Protein AF-A0A950XEU8-F1 (afdb_monomer_lite)

pLDDT: mean 85.66, std 13.98, range [37.66, 98.5]

Structure (mmCIF, N/CA/C/O backbone):
data_AF-A0A950XEU8-F1
#
_entry.id   AF-A0A950XEU8-F1
#
loop_
_atom_site.group_PDB
_atom_site.id
_atom_site.type_symbol
_atom_site.label_atom_id
_atom_site.label_alt_id
_atom_site.label_comp_id
_atom_site.label_asym_id
_atom_site.label_entity_id
_atom_site.label_seq_id
_atom_site.pdbx_PDB_ins_code
_atom_site.Cartn_x
_atom_site.Cartn_y
_atom_site.Cartn_z
_atom_site.occupancy
_atom_site.B_iso_or_equiv
_atom_site.auth_seq_id
_atom_site.auth_comp_id
_atom_site.auth_asym_id
_atom_site.auth_atom_id
_atom_site.pdbx_PDB_model_num
ATOM 1 N N . ALA A 1 1 ? 11.337 -31.143 -30.211 1.00 41.91 1 ALA A N 1
ATOM 2 C CA . ALA A 1 1 ? 11.339 -29.669 -30.158 1.00 41.91 1 ALA A CA 1
ATOM 3 C C . ALA A 1 1 ? 9.962 -29.220 -29.686 1.00 41.91 1 ALA A C 1
ATOM 5 O O . ALA A 1 1 ? 8.985 -29.507 -30.364 1.00 41.91 1 ALA A O 1
ATOM 6 N N . GLY A 1 2 ? 9.860 -28.658 -28.480 1.00 49.53 2 GLY A N 1
ATOM 7 C CA . GLY A 1 2 ? 8.590 -28.154 -27.958 1.00 49.53 2 GLY A CA 1
ATOM 8 C C . GLY A 1 2 ? 8.318 -26.779 -28.551 1.00 49.53 2 GLY A C 1
ATOM 9 O O . GLY A 1 2 ? 9.034 -25.834 -28.232 1.00 49.53 2 GLY A O 1
ATOM 10 N N . ASN A 1 3 ? 7.326 -26.672 -29.431 1.00 43.34 3 ASN A N 1
ATOM 11 C CA . ASN A 1 3 ? 6.866 -25.370 -29.893 1.00 43.34 3 ASN A CA 1
ATOM 12 C C . ASN A 1 3 ? 6.176 -24.661 -28.720 1.00 43.34 3 ASN A C 1
ATOM 14 O O . ASN A 1 3 ? 5.172 -25.142 -28.189 1.00 43.34 3 ASN A O 1
ATOM 18 N N . VAL A 1 4 ? 6.741 -23.534 -28.286 1.00 54.91 4 VAL A N 1
ATOM 19 C CA . VAL A 1 4 ? 6.122 -22.659 -27.288 1.00 54.91 4 VAL A CA 1
ATOM 20 C C . VAL A 1 4 ? 4.996 -21.894 -27.982 1.00 54.91 4 VAL A C 1
ATOM 22 O O . VAL A 1 4 ? 5.185 -20.795 -28.491 1.00 54.91 4 VAL A O 1
ATOM 25 N N . ASN A 1 5 ? 3.801 -22.482 -28.003 1.00 52.84 5 ASN A N 1
ATOM 26 C CA . ASN A 1 5 ? 2.599 -21.882 -28.597 1.00 52.84 5 ASN A CA 1
ATOM 27 C C . ASN A 1 5 ? 1.869 -20.943 -27.611 1.00 52.84 5 ASN A C 1
ATOM 29 O O . ASN A 1 5 ? 0.653 -20.795 -27.669 1.00 52.84 5 ASN A O 1
ATOM 33 N N . GLY A 1 6 ? 2.597 -20.341 -26.668 1.00 54.00 6 GLY A N 1
ATOM 34 C CA . GLY A 1 6 ? 2.048 -19.564 -25.551 1.00 54.00 6 GLY A CA 1
ATOM 35 C C . GLY A 1 6 ? 1.910 -18.061 -25.804 1.00 54.00 6 GLY A C 1
ATOM 36 O O . GLY A 1 6 ? 1.749 -17.308 -24.847 1.00 54.00 6 GLY A O 1
ATOM 37 N N . TYR A 1 7 ? 2.008 -17.592 -27.051 1.00 53.22 7 TYR A N 1
ATOM 38 C CA . TYR A 1 7 ? 1.758 -16.183 -27.351 1.00 53.22 7 TYR A CA 1
ATOM 39 C C . TYR A 1 7 ? 0.254 -15.927 -27.285 1.00 53.22 7 TYR A C 1
ATOM 41 O O . TYR A 1 7 ? -0.500 -16.287 -28.189 1.00 53.22 7 TYR A O 1
ATOM 49 N N . SER A 1 8 ? -0.190 -15.285 -26.205 1.00 57.53 8 SER A N 1
ATOM 50 C CA . SER A 1 8 ? -1.474 -14.591 -26.208 1.00 57.53 8 SER A CA 1
ATOM 51 C C . SER A 1 8 ? -1.500 -13.670 -27.433 1.00 57.53 8 SER A C 1
ATOM 53 O O . SER A 1 8 ? -0.486 -13.023 -27.711 1.00 57.53 8 SER A O 1
ATOM 55 N N . SER A 1 9 ? -2.619 -13.594 -28.160 1.00 72.31 9 SER A N 1
ATOM 56 C CA . SER A 1 9 ? -2.765 -12.639 -29.267 1.00 72.31 9 SER A CA 1
ATOM 57 C C . SER A 1 9 ? -2.251 -11.247 -28.857 1.00 72.31 9 SER A C 1
ATOM 59 O O . SER A 1 9 ? -2.417 -10.846 -27.700 1.00 72.31 9 SER A O 1
ATOM 61 N N . LEU A 1 10 ? -1.629 -10.508 -29.783 1.00 65.50 10 LEU A N 1
ATOM 62 C CA . LEU A 1 10 ? -1.118 -9.150 -29.524 1.00 65.50 10 LEU A CA 1
ATOM 63 C C . LEU A 1 10 ? -2.178 -8.289 -28.813 1.00 65.50 10 LEU A C 1
ATOM 65 O O . LEU A 1 10 ? -1.880 -7.570 -27.862 1.00 65.50 10 LEU A O 1
ATOM 69 N N . LEU A 1 11 ? -3.436 -8.457 -29.233 1.00 69.94 11 LEU A N 1
ATOM 70 C CA . LEU A 1 11 ? -4.595 -7.808 -28.640 1.00 69.94 11 LEU A CA 1
ATOM 71 C C . LEU A 1 11 ? -4.763 -8.171 -27.160 1.00 69.94 11 LEU A C 1
ATOM 73 O O . LEU A 1 11 ? -4.833 -7.270 -26.337 1.00 69.94 11 LEU A O 1
ATOM 77 N N . SER A 1 12 ? -4.754 -9.460 -26.806 1.00 69.00 12 SER A N 1
ATOM 78 C CA . SER A 1 12 ? -4.889 -9.907 -25.410 1.00 69.00 12 SER A CA 1
ATOM 79 C C . SER A 1 12 ? -3.739 -9.469 -24.498 1.00 69.00 12 SER A C 1
ATOM 81 O O . SER A 1 12 ? -3.984 -9.155 -23.335 1.00 69.00 12 SER A O 1
ATOM 83 N N . ALA A 1 13 ? -2.504 -9.402 -25.006 1.00 68.88 13 ALA A N 1
ATOM 84 C CA . ALA A 1 13 ? -1.361 -8.933 -24.219 1.00 68.88 13 ALA A CA 1
ATOM 85 C C . ALA A 1 13 ? -1.479 -7.436 -23.889 1.00 68.88 13 ALA A C 1
ATOM 87 O O . ALA A 1 13 ? -1.233 -7.015 -22.760 1.00 68.88 13 ALA A O 1
ATOM 88 N N . VAL A 1 14 ? -1.895 -6.633 -24.874 1.00 74.56 14 VAL A N 1
ATOM 89 C CA . VAL A 1 14 ? -2.021 -5.175 -24.741 1.00 74.56 14 VAL A CA 1
ATOM 90 C C . VAL A 1 14 ? -3.283 -4.794 -23.960 1.00 74.56 14 VAL A C 1
ATOM 92 O O . VAL A 1 14 ? -3.250 -3.853 -23.169 1.00 74.56 14 VAL A O 1
ATOM 95 N N . SER A 1 15 ? -4.387 -5.530 -24.134 1.00 82.31 15 SER A N 1
ATOM 96 C CA . SER A 1 15 ? -5.685 -5.224 -23.521 1.00 82.31 15 SER A CA 1
ATOM 97 C C . SER A 1 15 ? -5.814 -5.684 -22.069 1.00 82.31 15 SER A C 1
ATOM 99 O O . SER A 1 15 ? -6.692 -5.186 -21.368 1.00 82.31 15 SER A O 1
ATOM 101 N N . ALA A 1 16 ? -4.965 -6.597 -21.588 1.00 83.12 16 ALA A N 1
ATOM 102 C CA . ALA A 1 16 ? -5.057 -7.127 -20.224 1.00 83.12 16 ALA A CA 1
ATOM 103 C C . ALA A 1 16 ? -5.004 -6.026 -19.145 1.00 83.12 16 ALA A C 1
ATOM 105 O O . ALA A 1 16 ? -5.779 -6.054 -18.189 1.00 83.12 16 ALA A O 1
ATOM 106 N N . MET A 1 17 ? -4.126 -5.031 -19.313 1.00 85.94 17 MET A N 1
ATOM 107 C CA . MET A 1 17 ? -3.969 -3.926 -18.358 1.00 85.94 17 MET A CA 1
ATOM 108 C C . MET A 1 17 ? -5.086 -2.874 -18.438 1.00 85.94 17 MET A C 1
ATOM 110 O O . MET A 1 17 ? -5.629 -2.519 -17.396 1.00 85.94 17 MET A O 1
ATOM 114 N N . PRO A 1 18 ? -5.513 -2.399 -19.623 1.00 88.38 18 PRO A N 1
ATOM 115 C CA . PRO A 1 18 ? -6.709 -1.569 -19.735 1.00 88.38 18 PRO A CA 1
ATOM 116 C C . PRO A 1 18 ? -7.940 -2.236 -19.121 1.00 88.38 18 PRO A C 1
ATOM 118 O O . PRO A 1 18 ? -8.666 -1.594 -18.372 1.00 88.38 18 PRO A O 1
ATOM 121 N N . VAL A 1 19 ? -8.132 -3.539 -19.358 1.00 88.81 19 VAL A N 1
ATOM 122 C CA . VAL A 1 19 ? -9.241 -4.299 -18.770 1.00 88.81 19 VAL A CA 1
ATOM 123 C C . VAL A 1 19 ? -9.150 -4.322 -17.244 1.00 88.81 19 VAL A C 1
ATOM 125 O O . VAL A 1 19 ? -10.159 -4.078 -16.586 1.00 88.81 19 VAL A O 1
ATOM 128 N N . SER A 1 20 ? -7.971 -4.551 -16.654 1.00 85.88 20 SER A N 1
ATOM 129 C CA . SER A 1 20 ? -7.821 -4.530 -15.192 1.00 85.88 20 SER A CA 1
ATOM 130 C C . SER A 1 20 ? -8.084 -3.140 -14.595 1.00 85.88 20 SER A C 1
ATOM 132 O O . SER A 1 20 ? -8.770 -3.040 -13.579 1.00 85.88 20 SER A O 1
ATOM 134 N N . ILE A 1 21 ? -7.638 -2.066 -15.259 1.00 90.81 21 ILE A N 1
ATOM 135 C CA . ILE A 1 21 ? -7.945 -0.677 -14.879 1.00 90.81 21 ILE A CA 1
ATOM 136 C C . ILE A 1 21 ? -9.452 -0.423 -14.950 1.00 90.81 21 ILE A C 1
ATOM 138 O O . ILE A 1 21 ? -10.021 0.111 -14.000 1.00 90.81 21 ILE A O 1
ATOM 142 N N . THR A 1 22 ? -10.118 -0.829 -16.035 1.00 89.19 22 THR A N 1
ATOM 143 C CA . THR A 1 22 ? -11.571 -0.684 -16.189 1.00 89.19 22 THR A CA 1
ATOM 144 C C . THR A 1 22 ? -12.324 -1.469 -15.122 1.00 89.19 22 THR A C 1
ATOM 146 O O . THR A 1 22 ? -13.263 -0.937 -14.540 1.00 89.19 22 THR A O 1
ATOM 149 N N . ILE A 1 23 ? -11.901 -2.696 -14.804 1.00 89.81 23 ILE A N 1
ATOM 150 C CA . ILE A 1 23 ? -12.492 -3.496 -13.723 1.00 89.81 23 ILE A CA 1
ATOM 151 C C . ILE A 1 23 ? -12.325 -2.779 -12.379 1.00 89.81 23 ILE A C 1
ATOM 153 O O . ILE A 1 23 ? -13.311 -2.576 -11.676 1.00 89.81 23 ILE A O 1
ATOM 157 N N . CYS A 1 24 ? -11.113 -2.340 -12.027 1.00 88.00 24 CYS A N 1
ATOM 158 C CA . CYS A 1 24 ? -10.874 -1.590 -10.791 1.00 88.00 24 CYS A CA 1
ATOM 159 C C . CYS A 1 24 ? -11.676 -0.283 -10.736 1.00 88.00 24 CYS A C 1
ATOM 161 O O . CYS A 1 24 ? -12.195 0.081 -9.681 1.00 88.00 24 CYS A O 1
ATOM 163 N N . TRP A 1 25 ? -11.827 0.407 -11.866 1.00 91.25 25 TRP A N 1
ATOM 164 C CA . TRP A 1 25 ? -12.658 1.600 -11.959 1.00 91.25 25 TRP A CA 1
ATOM 165 C C . TRP A 1 25 ? -14.137 1.261 -11.748 1.00 91.25 25 TRP A C 1
ATOM 167 O O . TRP A 1 25 ? -14.788 1.900 -10.929 1.00 91.25 25 TRP A O 1
ATOM 177 N N . LEU A 1 26 ? -14.664 0.204 -12.368 1.00 89.12 26 LEU A N 1
ATOM 178 C CA . LEU A 1 26 ? -16.039 -0.255 -12.144 1.00 89.12 26 LEU A CA 1
ATOM 179 C C . LEU A 1 26 ? -16.284 -0.643 -10.681 1.00 89.12 26 LEU A C 1
ATOM 181 O O . LEU A 1 26 ? -17.350 -0.347 -10.140 1.00 89.12 26 LEU A O 1
ATOM 185 N N . LEU A 1 27 ? -15.291 -1.226 -10.000 1.00 85.38 27 LEU A N 1
ATOM 186 C CA . LEU A 1 27 ? -15.384 -1.509 -8.566 1.00 85.38 27 LEU A CA 1
ATOM 187 C C . LEU A 1 27 ? -15.617 -0.238 -7.734 1.00 85.38 27 LEU A C 1
ATOM 189 O O . LEU A 1 27 ? -16.283 -0.325 -6.705 1.00 85.38 27 LEU A O 1
ATOM 193 N N . THR A 1 28 ? -15.171 0.946 -8.174 1.00 82.94 28 THR A N 1
ATOM 194 C CA . THR A 1 28 ? -15.517 2.202 -7.474 1.00 82.94 28 THR A CA 1
ATOM 195 C C . THR A 1 28 ? -16.995 2.529 -7.508 1.00 82.94 28 THR A C 1
ATOM 197 O O . THR A 1 28 ? -17.464 3.168 -6.578 1.00 82.94 28 THR A O 1
ATOM 200 N N . ALA A 1 29 ? -17.723 2.108 -8.542 1.00 81.44 29 ALA A N 1
ATOM 201 C CA . ALA A 1 29 ? -19.161 2.323 -8.655 1.00 81.44 29 ALA A CA 1
ATOM 202 C C . ALA A 1 29 ? -19.947 1.195 -7.970 1.00 81.44 29 ALA A C 1
ATOM 204 O O . ALA A 1 29 ? -20.946 1.439 -7.294 1.00 81.44 29 ALA A O 1
ATOM 205 N N . VAL A 1 30 ? -19.468 -0.045 -8.108 1.00 82.62 30 VAL A N 1
ATOM 206 C CA . VAL A 1 30 ? -20.151 -1.247 -7.615 1.00 82.62 30 VAL A CA 1
ATOM 207 C C . VAL A 1 30 ? -20.011 -1.418 -6.099 1.00 82.62 30 VAL A C 1
ATOM 209 O O . VAL A 1 30 ? -21.005 -1.682 -5.425 1.00 82.62 30 VAL A O 1
ATOM 212 N N . LEU A 1 31 ? -18.809 -1.249 -5.533 1.00 81.25 31 LEU A N 1
ATOM 213 C CA . LEU A 1 31 ? -18.571 -1.466 -4.098 1.00 81.25 31 LEU A CA 1
ATOM 214 C C . LEU A 1 31 ? -19.431 -0.553 -3.195 1.00 81.25 31 LEU A C 1
ATOM 216 O O . LEU A 1 31 ? -20.043 -1.075 -2.259 1.00 81.25 31 LEU A O 1
ATOM 220 N N . PRO A 1 32 ? -19.582 0.760 -3.471 1.00 75.69 32 PRO A N 1
ATOM 221 C CA . PRO A 1 32 ? -20.542 1.607 -2.759 1.00 75.69 32 PRO A CA 1
ATOM 222 C C . PRO A 1 32 ? -21.989 1.116 -2.837 1.00 75.69 32 PRO A C 1
ATOM 224 O O . PRO A 1 32 ? -22.717 1.218 -1.851 1.00 75.69 32 PRO A O 1
ATOM 227 N N . ALA A 1 33 ? -22.406 0.609 -4.001 1.00 75.12 33 ALA A N 1
ATOM 228 C CA . ALA A 1 33 ? -23.786 0.217 -4.276 1.00 75.12 33 ALA A CA 1
ATOM 229 C C . ALA A 1 33 ? -24.175 -1.107 -3.598 1.00 75.12 33 ALA A C 1
ATOM 231 O O . ALA A 1 33 ? -25.319 -1.265 -3.177 1.00 75.12 33 ALA A O 1
ATOM 232 N N . ILE A 1 34 ? -23.222 -2.037 -3.461 1.00 74.94 34 ILE A N 1
ATOM 233 C CA . ILE A 1 34 ? -23.409 -3.314 -2.751 1.00 74.94 34 ILE A CA 1
ATOM 234 C C . ILE A 1 34 ? -23.264 -3.138 -1.230 1.00 74.94 34 ILE A C 1
ATOM 236 O O . ILE A 1 34 ? -23.708 -3.999 -0.468 1.00 74.94 34 ILE A O 1
ATOM 240 N N . SER A 1 35 ? -22.673 -2.027 -0.769 1.00 67.12 35 SER A N 1
ATOM 241 C CA . SER A 1 35 ? -22.486 -1.766 0.660 1.00 67.12 35 SER A CA 1
ATOM 242 C C . SER A 1 35 ? -23.807 -1.944 1.430 1.00 67.12 35 SER A C 1
ATOM 244 O O . SER A 1 35 ? -24.806 -1.306 1.070 1.00 67.12 35 SER A O 1
ATOM 246 N N . PRO A 1 36 ? -23.849 -2.783 2.488 1.00 65.50 36 PRO A N 1
ATOM 247 C CA . PRO A 1 36 ? -25.058 -3.003 3.274 1.00 65.50 36 PRO A CA 1
ATOM 248 C C . PRO A 1 36 ? -25.655 -1.675 3.749 1.00 65.50 36 PRO A C 1
ATOM 250 O O . PRO A 1 36 ? -24.921 -0.745 4.085 1.00 65.50 36 PRO A O 1
ATOM 253 N N . ARG A 1 37 ? -26.991 -1.579 3.817 1.00 54.94 37 ARG A N 1
ATOM 254 C CA . ARG A 1 37 ? -27.726 -0.314 4.044 1.00 54.94 37 ARG A CA 1
ATOM 255 C C . ARG A 1 37 ? -27.270 0.501 5.276 1.00 54.94 37 ARG A C 1
ATOM 257 O O . ARG A 1 37 ? -27.477 1.710 5.276 1.00 54.94 37 ARG A O 1
ATOM 264 N N . GLY A 1 38 ? -26.626 -0.121 6.273 1.00 52.75 38 GLY A N 1
ATOM 265 C CA . GLY A 1 38 ? -26.052 0.527 7.468 1.00 52.75 38 GLY A CA 1
ATOM 266 C C . GLY A 1 38 ? -24.591 1.008 7.359 1.00 52.75 38 GLY A C 1
ATOM 267 O O . GLY A 1 38 ? -24.112 1.670 8.270 1.00 52.75 38 GLY A O 1
ATOM 268 N N . PHE A 1 39 ? -23.888 0.718 6.257 1.00 55.16 39 PHE A N 1
ATOM 269 C CA . PHE A 1 39 ? -22.485 1.087 5.997 1.00 55.16 39 PHE A CA 1
ATOM 270 C C . PHE A 1 39 ? -22.336 1.901 4.705 1.00 55.16 39 PHE A C 1
ATOM 272 O O . PHE A 1 39 ? -21.354 1.762 3.965 1.00 55.16 39 PHE A O 1
ATOM 279 N N . ARG A 1 40 ? -23.314 2.765 4.398 1.00 56.59 40 ARG A N 1
ATOM 280 C CA . ARG A 1 40 ? -23.137 3.796 3.363 1.00 56.59 40 ARG A CA 1
ATOM 281 C C . ARG A 1 40 ? -21.808 4.499 3.634 1.00 56.59 40 ARG A C 1
ATOM 283 O O . ARG A 1 40 ? -21.499 4.751 4.797 1.00 56.59 40 ARG A O 1
ATOM 290 N N . LEU A 1 41 ? -21.013 4.747 2.591 1.00 59.66 41 LEU A N 1
ATOM 291 C CA . LEU A 1 41 ? -19.765 5.513 2.664 1.00 59.66 41 LEU A CA 1
ATOM 292 C C . LEU A 1 41 ? -20.080 6.887 3.276 1.00 59.66 41 LEU A C 1
ATOM 294 O O . LEU A 1 41 ? -20.406 7.827 2.566 1.00 59.66 41 LEU A O 1
ATOM 298 N N . GLY A 1 42 ? -20.107 6.957 4.604 1.00 63.19 42 GLY A N 1
ATOM 299 C CA . GLY A 1 42 ? -20.380 8.163 5.365 1.00 63.19 42 GLY A CA 1
ATOM 300 C C . GLY A 1 42 ? -19.087 8.950 5.455 1.00 63.19 42 GLY A C 1
ATOM 301 O O . GLY A 1 42 ? -18.501 9.331 4.446 1.00 63.19 42 GLY A O 1
ATOM 302 N N . GLU A 1 43 ? -18.550 9.090 6.661 1.00 65.25 43 GLU A N 1
ATOM 303 C CA . GLU A 1 43 ? -17.302 9.828 6.894 1.00 65.25 43 GLU A CA 1
ATOM 304 C C . GLU A 1 43 ? -16.063 9.222 6.196 1.00 65.25 43 GLU A C 1
ATOM 306 O O . GLU A 1 43 ? -15.060 9.903 6.007 1.00 65.25 43 GLU A O 1
ATOM 311 N N . SER A 1 44 ? -16.111 7.946 5.789 1.00 70.12 44 SER A N 1
ATOM 312 C CA . SER A 1 44 ? -14.993 7.247 5.124 1.00 70.12 44 SER A CA 1
ATOM 313 C C . SER A 1 44 ? -15.037 7.288 3.589 1.00 70.12 44 SER A C 1
ATOM 315 O O . SER A 1 44 ? -14.159 6.707 2.950 1.00 70.12 44 SER A O 1
ATOM 317 N N . ALA A 1 45 ? -16.021 7.969 2.983 1.00 77.44 45 ALA A N 1
ATOM 318 C CA . ALA A 1 45 ? -16.164 8.061 1.526 1.00 77.44 45 ALA A CA 1
ATOM 319 C C . ALA A 1 45 ? -14.919 8.633 0.845 1.00 77.44 45 ALA A C 1
ATOM 321 O O . ALA A 1 45 ? -14.387 8.041 -0.092 1.00 77.44 45 ALA A O 1
ATOM 322 N N . GLY A 1 46 ? -14.426 9.763 1.360 1.00 81.81 46 GLY A N 1
ATOM 323 C CA . GLY A 1 46 ? -13.245 10.425 0.812 1.00 81.81 46 GLY A CA 1
ATOM 324 C C . GLY A 1 46 ? -12.019 9.515 0.847 1.00 81.81 46 GLY A C 1
ATOM 325 O O . GLY A 1 46 ? -11.333 9.369 -0.157 1.00 81.81 46 GLY A O 1
ATOM 326 N N . ALA A 1 47 ? -11.788 8.830 1.969 1.00 85.06 47 ALA A N 1
ATOM 327 C CA . ALA A 1 47 ? -10.673 7.898 2.102 1.00 85.06 47 ALA A CA 1
ATOM 328 C C . ALA A 1 47 ? -10.775 6.716 1.123 1.00 85.06 47 ALA A C 1
ATOM 330 O O . ALA A 1 47 ? -9.775 6.351 0.513 1.00 85.06 47 ALA A O 1
ATOM 331 N N . PHE A 1 48 ? -11.972 6.164 0.909 1.00 86.19 48 PHE A N 1
ATOM 332 C CA . PHE A 1 48 ? -12.187 5.112 -0.086 1.00 86.19 48 PHE A CA 1
ATOM 333 C C . PHE A 1 48 ? -11.854 5.579 -1.512 1.00 86.19 48 PHE A C 1
ATOM 335 O O . PHE A 1 48 ? -11.089 4.914 -2.211 1.00 86.19 48 PHE A O 1
ATOM 342 N N . TYR A 1 49 ? -12.376 6.734 -1.940 1.00 88.31 49 TYR A N 1
ATOM 343 C CA . TYR A 1 49 ? -12.119 7.244 -3.291 1.00 88.31 49 TYR A CA 1
ATOM 344 C C . TYR A 1 49 ? -10.652 7.626 -3.501 1.00 88.31 49 TYR A C 1
ATOM 346 O O . TYR A 1 49 ? -10.100 7.329 -4.557 1.00 88.31 49 TYR A O 1
ATOM 354 N N . VAL A 1 50 ? -9.992 8.212 -2.496 1.00 91.50 50 VAL A N 1
ATOM 355 C CA . VAL A 1 50 ? -8.549 8.500 -2.555 1.00 91.50 50 VAL A CA 1
ATOM 356 C C . VAL A 1 50 ? -7.742 7.205 -2.648 1.00 91.50 50 VAL A C 1
ATOM 358 O O . VAL A 1 50 ? -6.815 7.126 -3.452 1.00 91.50 50 VAL A O 1
ATOM 361 N N . ALA A 1 51 ? -8.106 6.172 -1.879 1.00 91.50 51 ALA A N 1
ATOM 362 C CA . ALA A 1 51 ? -7.450 4.872 -1.958 1.00 91.50 51 ALA A CA 1
ATOM 363 C C . ALA A 1 51 ? -7.586 4.258 -3.355 1.00 91.50 51 ALA A C 1
ATOM 365 O O . ALA A 1 51 ? -6.584 3.825 -3.925 1.00 91.50 51 ALA A O 1
ATOM 366 N N . MET A 1 52 ? -8.789 4.266 -3.944 1.00 91.31 52 MET A N 1
ATOM 367 C CA . MET A 1 52 ? -8.940 3.727 -5.293 1.00 91.31 52 MET A CA 1
ATOM 368 C C . MET A 1 52 ? -8.214 4.575 -6.333 1.00 91.31 52 MET A C 1
ATOM 370 O O . MET A 1 52 ? -7.546 4.021 -7.200 1.00 91.31 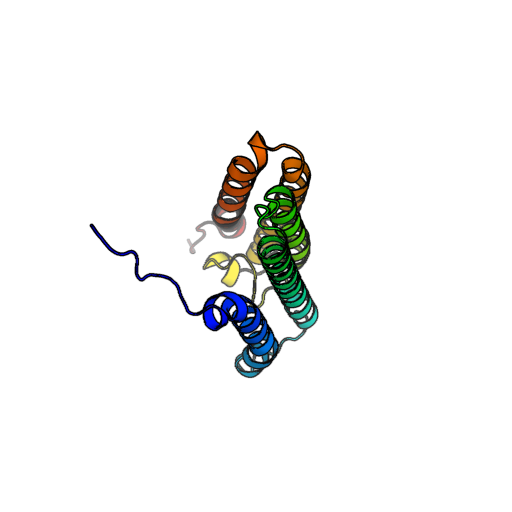52 MET A O 1
ATOM 374 N N . LEU A 1 53 ? -8.299 5.903 -6.252 1.00 93.88 53 LEU A N 1
ATOM 375 C CA . LEU A 1 53 ? -7.580 6.776 -7.174 1.00 93.88 53 LEU A CA 1
ATOM 376 C C . LEU A 1 53 ? -6.073 6.486 -7.143 1.00 93.88 53 LEU A C 1
ATOM 378 O O . LEU A 1 53 ? -5.446 6.414 -8.199 1.00 93.88 53 LEU A O 1
ATOM 382 N N . ALA A 1 54 ? -5.501 6.249 -5.960 1.00 95.25 54 ALA A N 1
ATOM 383 C CA . ALA A 1 54 ? -4.099 5.875 -5.816 1.00 95.25 54 ALA A CA 1
ATOM 384 C C . ALA A 1 54 ? -3.784 4.522 -6.484 1.00 95.25 54 ALA A C 1
ATOM 386 O O . ALA A 1 54 ? -2.787 4.409 -7.197 1.00 95.25 54 ALA A O 1
ATOM 387 N N . VAL A 1 55 ? -4.652 3.515 -6.318 1.00 94.75 55 VAL A N 1
ATOM 388 C CA . VAL A 1 55 ? -4.508 2.205 -6.981 1.00 94.75 55 VAL A CA 1
ATOM 389 C C . VAL A 1 55 ? -4.623 2.333 -8.502 1.00 94.75 55 VAL A C 1
ATOM 391 O O . VAL A 1 55 ? -3.771 1.817 -9.221 1.00 94.75 55 VAL A O 1
ATOM 394 N N . LEU A 1 56 ? -5.623 3.060 -9.005 1.00 95.00 56 LEU A N 1
ATOM 395 C CA . LEU A 1 56 ? -5.806 3.320 -10.437 1.00 95.00 56 LEU A CA 1
ATOM 396 C C . LEU A 1 56 ? -4.607 4.065 -11.031 1.00 95.00 56 LEU A C 1
ATOM 398 O O . LEU A 1 56 ? -4.164 3.732 -12.125 1.00 95.00 56 LEU A O 1
ATOM 402 N N . THR A 1 57 ? -4.046 5.023 -10.292 1.00 95.69 57 THR A N 1
ATOM 403 C CA . THR A 1 57 ? -2.834 5.747 -10.698 1.00 95.69 57 THR A CA 1
ATOM 404 C C . THR A 1 57 ? -1.638 4.802 -10.809 1.00 95.69 57 THR A C 1
ATOM 406 O O . THR A 1 57 ? -0.918 4.855 -11.802 1.00 95.69 57 THR A O 1
ATOM 409 N N . LEU A 1 58 ? -1.443 3.891 -9.847 1.00 96.50 58 LEU A N 1
ATOM 410 C CA . LEU A 1 58 ? -0.385 2.879 -9.931 1.00 96.50 58 LEU A CA 1
ATOM 411 C C . LEU A 1 58 ? -0.576 1.971 -11.153 1.00 96.50 58 LEU A C 1
ATOM 413 O O . LEU A 1 58 ? 0.373 1.755 -11.904 1.00 96.50 58 LEU A O 1
ATOM 417 N N . LEU A 1 59 ? -1.791 1.459 -11.371 1.00 94.94 59 LEU A N 1
ATOM 418 C CA . LEU A 1 59 ? -2.089 0.598 -12.520 1.00 94.94 59 LEU A CA 1
ATOM 419 C C . LEU A 1 59 ? -1.858 1.327 -13.849 1.00 94.94 59 LEU A C 1
ATOM 421 O O . LEU A 1 59 ? -1.295 0.744 -14.774 1.00 94.94 59 LEU A O 1
ATOM 425 N N . LEU A 1 60 ? -2.223 2.610 -13.928 1.00 94.69 60 LEU A N 1
ATOM 426 C CA . LEU A 1 60 ? -1.945 3.453 -15.086 1.00 94.69 60 LEU A CA 1
ATOM 427 C C . LEU A 1 60 ? -0.436 3.603 -15.321 1.00 94.69 60 LEU A C 1
ATOM 429 O O . LEU A 1 60 ? 0.016 3.411 -16.446 1.00 94.69 60 LEU A O 1
ATOM 433 N N . ILE A 1 61 ? 0.354 3.889 -14.280 1.00 95.38 61 ILE A N 1
ATOM 434 C CA . ILE A 1 61 ? 1.819 3.977 -14.391 1.00 95.38 61 ILE A CA 1
ATOM 435 C C . ILE A 1 61 ? 2.394 2.655 -14.911 1.00 95.38 61 ILE A C 1
ATOM 437 O O . ILE A 1 61 ? 3.171 2.661 -15.864 1.00 95.38 61 ILE A O 1
ATOM 441 N N . VAL A 1 62 ? 1.978 1.518 -14.345 1.00 93.75 62 VAL A N 1
ATOM 442 C CA . VAL A 1 62 ? 2.418 0.187 -14.796 1.00 93.75 62 VAL A CA 1
ATOM 443 C C . VAL A 1 62 ? 2.041 -0.051 -16.258 1.00 93.75 62 VAL A C 1
ATOM 445 O O . VAL A 1 62 ? 2.864 -0.538 -17.032 1.00 93.75 62 VAL A O 1
ATOM 448 N N . HIS A 1 63 ? 0.833 0.333 -16.672 1.00 92.12 63 HIS A N 1
ATOM 449 C CA . HIS A 1 63 ? 0.409 0.212 -18.063 1.00 92.12 63 HIS A CA 1
ATOM 450 C C . HIS A 1 63 ? 1.282 1.049 -19.009 1.00 92.12 63 HIS A C 1
ATOM 452 O O . HIS A 1 63 ? 1.754 0.534 -20.022 1.00 92.12 63 HIS A O 1
ATOM 458 N N . LEU A 1 64 ? 1.569 2.304 -18.654 1.00 92.94 64 LEU A N 1
ATOM 459 C CA . LEU A 1 64 ? 2.456 3.175 -19.430 1.00 92.94 64 LEU A CA 1
ATOM 460 C C . LEU A 1 64 ? 3.884 2.619 -19.509 1.00 92.94 64 LEU A C 1
ATOM 462 O O . LEU A 1 64 ? 4.509 2.686 -20.566 1.00 92.94 64 LEU A O 1
ATOM 466 N N . MET A 1 65 ? 4.390 2.017 -18.428 1.00 92.69 65 MET A N 1
ATOM 467 C CA . MET A 1 65 ? 5.694 1.346 -18.425 1.00 92.69 65 MET A CA 1
ATOM 468 C C . MET A 1 65 ? 5.733 0.165 -19.399 1.00 92.69 65 MET A C 1
ATOM 470 O O . MET A 1 65 ? 6.726 -0.016 -20.103 1.00 92.69 65 MET A O 1
ATOM 474 N N . LEU A 1 66 ? 4.658 -0.624 -19.463 1.00 90.38 66 LEU A N 1
ATOM 475 C CA . LEU A 1 66 ? 4.548 -1.748 -20.392 1.00 90.38 66 LEU A CA 1
ATOM 476 C C . LEU A 1 66 ? 4.451 -1.278 -21.847 1.00 90.38 66 LEU A C 1
ATOM 478 O O . LEU A 1 66 ? 5.134 -1.834 -22.702 1.00 90.38 66 LEU A O 1
ATOM 482 N N . LEU A 1 67 ? 3.675 -0.226 -22.129 1.00 90.00 67 LEU A N 1
ATOM 483 C CA . LEU A 1 67 ? 3.610 0.373 -23.468 1.00 90.00 67 LEU A CA 1
ATOM 484 C C . LEU A 1 67 ? 4.973 0.920 -23.906 1.00 90.00 67 LEU A C 1
ATOM 486 O O . LEU A 1 67 ? 5.424 0.642 -25.015 1.00 90.00 67 LEU A O 1
ATOM 490 N N . HIS A 1 68 ? 5.666 1.640 -23.021 1.00 90.25 68 HIS A N 1
ATOM 491 C CA . HIS A 1 68 ? 7.010 2.145 -23.293 1.00 90.25 68 HIS A CA 1
ATOM 492 C C . HIS A 1 68 ? 8.001 1.009 -23.584 1.00 90.25 68 HIS A C 1
ATOM 494 O O . HIS A 1 68 ? 8.783 1.093 -24.533 1.00 90.25 68 HIS A O 1
ATOM 500 N N . SER A 1 69 ? 7.941 -0.070 -22.802 1.00 89.44 69 SER A N 1
ATOM 501 C CA . SER A 1 69 ? 8.761 -1.266 -23.004 1.00 89.44 69 SER A CA 1
ATOM 502 C C . SER A 1 69 ? 8.463 -1.942 -24.345 1.00 89.44 69 SER A C 1
ATOM 504 O O . SER A 1 69 ? 9.389 -2.289 -25.071 1.00 89.44 69 SER A O 1
ATOM 506 N N . ALA A 1 70 ? 7.189 -2.037 -24.738 1.00 87.31 70 ALA A N 1
ATOM 507 C CA . ALA A 1 70 ? 6.791 -2.600 -26.027 1.00 87.31 70 ALA A CA 1
ATOM 508 C C . ALA A 1 70 ? 7.288 -1.765 -27.223 1.00 87.31 70 ALA A C 1
ATOM 510 O O . ALA A 1 70 ? 7.684 -2.326 -28.243 1.00 87.31 70 ALA A O 1
ATOM 511 N N . MET A 1 71 ? 7.299 -0.433 -27.099 1.00 88.12 71 MET A N 1
ATOM 512 C CA . MET A 1 71 ? 7.770 0.468 -28.159 1.00 88.12 71 MET A CA 1
ATOM 513 C C . MET A 1 71 ? 9.295 0.481 -28.296 1.00 88.12 71 MET A C 1
ATOM 515 O O . MET A 1 71 ? 9.814 0.529 -29.406 1.00 88.12 71 MET A O 1
ATOM 519 N N . THR A 1 72 ? 10.014 0.464 -27.175 1.00 90.88 72 THR A N 1
ATOM 520 C CA . THR A 1 72 ? 11.478 0.633 -27.152 1.00 90.88 72 THR A CA 1
ATOM 521 C C . THR A 1 72 ? 12.248 -0.681 -27.083 1.00 90.88 72 THR A C 1
ATOM 523 O O . THR A 1 72 ? 13.468 -0.668 -27.213 1.00 90.88 72 THR A O 1
ATOM 526 N N . GLN A 1 73 ? 11.561 -1.804 -26.843 1.00 86.25 73 GLN A N 1
ATOM 527 C CA . GLN A 1 73 ? 12.159 -3.105 -26.508 1.00 86.25 73 GLN A CA 1
ATOM 528 C C . GLN A 1 73 ? 13.058 -3.064 -25.255 1.00 86.25 73 GLN A C 1
ATOM 530 O O . GLN A 1 73 ? 13.775 -4.022 -24.960 1.00 86.25 73 GLN A O 1
ATOM 535 N N . ALA A 1 74 ? 13.020 -1.970 -24.487 1.00 87.88 74 ALA A N 1
ATOM 536 C CA . ALA A 1 74 ? 13.748 -1.835 -23.236 1.00 87.88 74 ALA A CA 1
ATOM 537 C C . ALA A 1 74 ? 12.975 -2.496 -22.092 1.00 87.88 74 ALA A C 1
ATOM 539 O O . ALA A 1 74 ? 11.743 -2.502 -22.068 1.00 87.88 74 ALA A O 1
ATOM 540 N N . MET A 1 75 ? 13.693 -3.027 -21.104 1.00 87.62 75 MET A N 1
ATOM 541 C CA . MET A 1 75 ? 13.063 -3.591 -19.909 1.00 87.62 75 MET A CA 1
ATOM 542 C C . MET A 1 75 ? 12.392 -2.492 -19.063 1.00 87.62 75 MET A C 1
ATOM 544 O O . MET A 1 75 ? 12.975 -1.416 -18.897 1.00 87.62 75 MET A O 1
ATOM 548 N N . PRO A 1 76 ? 11.206 -2.746 -18.475 1.00 90.19 76 PRO A N 1
ATOM 549 C CA . PRO A 1 76 ? 10.556 -1.791 -17.583 1.00 90.19 76 PRO A CA 1
ATOM 550 C C . PRO A 1 76 ? 11.448 -1.408 -16.392 1.00 90.19 76 PRO A C 1
ATOM 552 O O . PRO A 1 76 ? 12.101 -2.254 -15.778 1.00 90.19 76 PRO A O 1
ATOM 555 N N . SER A 1 77 ? 11.445 -0.124 -16.022 1.00 93.88 77 SER A N 1
ATOM 556 C CA . SER A 1 77 ? 12.256 0.375 -14.906 1.00 93.88 77 SER A CA 1
ATOM 557 C C . SER A 1 77 ? 11.762 -0.162 -13.560 1.00 93.88 77 SER A C 1
ATOM 559 O O . SER A 1 77 ? 10.778 0.322 -12.999 1.00 93.88 77 SER A O 1
ATOM 561 N N . LEU A 1 78 ? 12.493 -1.122 -12.989 1.00 94.81 78 LEU A N 1
ATOM 562 C CA . LEU A 1 78 ? 12.199 -1.655 -11.655 1.00 94.81 78 LEU A CA 1
ATOM 563 C C . LEU A 1 78 ? 12.248 -0.569 -10.566 1.00 94.81 78 LEU A C 1
ATOM 565 O O . LEU A 1 78 ? 11.478 -0.620 -9.613 1.00 94.81 78 LEU A O 1
ATOM 569 N N . GLY A 1 79 ? 13.127 0.429 -10.710 1.00 96.31 79 GLY A N 1
ATOM 570 C CA . GLY A 1 79 ? 13.190 1.561 -9.783 1.00 96.31 79 GLY A CA 1
ATOM 571 C C . GLY A 1 79 ? 11.887 2.361 -9.779 1.00 96.31 79 GLY A C 1
ATOM 572 O O . GLY A 1 79 ? 11.323 2.603 -8.716 1.00 96.31 79 GLY A O 1
ATOM 573 N N . LEU A 1 80 ? 11.351 2.683 -10.961 1.00 96.56 80 LEU A N 1
ATOM 574 C CA . LEU A 1 80 ? 10.079 3.401 -11.076 1.00 96.56 80 LEU A CA 1
ATOM 575 C C . LEU A 1 80 ? 8.911 2.595 -10.489 1.00 96.56 80 LEU A C 1
ATOM 577 O O . LEU A 1 80 ? 8.071 3.162 -9.790 1.00 96.56 80 LEU A O 1
ATOM 581 N N . LEU A 1 81 ? 8.880 1.276 -10.712 1.00 96.75 81 LEU A N 1
ATOM 582 C CA . LEU A 1 81 ? 7.860 0.397 -10.131 1.00 96.75 81 LEU A CA 1
ATOM 583 C C . LEU A 1 81 ? 7.897 0.430 -8.597 1.00 96.75 81 LEU A C 1
ATOM 585 O O . LEU A 1 81 ? 6.876 0.670 -7.956 1.00 96.75 81 LEU A O 1
ATOM 589 N N . VAL A 1 82 ? 9.079 0.231 -8.006 1.00 97.38 82 VAL A N 1
ATOM 590 C CA . VAL A 1 82 ? 9.263 0.219 -6.546 1.00 97.38 82 VAL A CA 1
ATOM 591 C C . VAL A 1 82 ? 8.936 1.583 -5.937 1.00 97.38 82 VAL A C 1
ATOM 593 O O . VAL A 1 82 ? 8.251 1.642 -4.918 1.00 97.38 82 VAL A O 1
ATOM 596 N N . ALA A 1 83 ? 9.348 2.678 -6.583 1.00 98.06 83 ALA A N 1
ATOM 597 C CA . ALA A 1 83 ? 8.990 4.030 -6.159 1.00 98.06 83 ALA A CA 1
ATOM 598 C C . ALA A 1 83 ? 7.470 4.259 -6.190 1.00 98.06 83 ALA A C 1
ATOM 600 O O . ALA A 1 83 ? 6.910 4.802 -5.239 1.00 98.06 83 ALA A O 1
ATOM 601 N N . SER A 1 84 ? 6.788 3.793 -7.241 1.00 97.88 84 SER A N 1
ATOM 602 C CA . SER A 1 84 ? 5.331 3.929 -7.382 1.00 97.88 84 SER A CA 1
ATOM 603 C C . SER A 1 84 ? 4.575 3.125 -6.318 1.00 97.88 84 SER A C 1
ATOM 605 O O . SER A 1 84 ? 3.610 3.623 -5.738 1.00 97.88 84 SER A O 1
ATOM 607 N N . ILE A 1 85 ? 5.038 1.910 -5.998 1.00 98.06 85 ILE A N 1
ATOM 608 C CA . ILE A 1 85 ? 4.479 1.100 -4.903 1.00 98.06 85 ILE A CA 1
ATOM 609 C C . ILE A 1 85 ? 4.729 1.777 -3.546 1.00 98.06 85 ILE A C 1
ATOM 611 O O . ILE A 1 85 ? 3.827 1.844 -2.713 1.00 98.06 85 ILE A O 1
ATOM 615 N N . GLY A 1 86 ? 5.925 2.330 -3.329 1.00 98.06 86 GLY A N 1
ATOM 616 C CA . GLY A 1 86 ? 6.242 3.087 -2.118 1.00 98.06 86 GLY A CA 1
ATOM 617 C C . GLY A 1 86 ? 5.331 4.303 -1.932 1.00 98.06 86 GLY A C 1
ATOM 618 O O . GLY A 1 86 ? 4.780 4.503 -0.850 1.00 98.06 86 GLY A O 1
ATOM 619 N N . ALA A 1 87 ? 5.088 5.066 -3.001 1.00 98.25 87 ALA A N 1
ATOM 620 C CA . ALA A 1 87 ? 4.144 6.182 -2.994 1.00 98.25 87 ALA A CA 1
ATOM 621 C C . ALA A 1 87 ? 2.708 5.730 -2.667 1.00 98.25 87 ALA A C 1
ATOM 623 O O . ALA A 1 87 ? 2.032 6.375 -1.862 1.00 98.25 87 ALA A O 1
ATOM 624 N N . LEU A 1 88 ? 2.262 4.592 -3.215 1.00 97.94 88 LEU A N 1
ATOM 625 C CA . LEU A 1 88 ? 0.965 4.001 -2.875 1.00 97.94 88 LEU A CA 1
ATOM 626 C C . LEU A 1 88 ? 0.872 3.680 -1.375 1.00 97.94 88 LEU A C 1
ATOM 628 O O . LEU A 1 88 ? -0.123 4.027 -0.739 1.00 97.94 88 LEU A O 1
ATOM 632 N N . PHE A 1 89 ? 1.905 3.071 -0.786 1.00 97.94 89 PHE A N 1
ATOM 633 C CA . PHE A 1 89 ? 1.940 2.786 0.653 1.00 97.94 89 PHE A CA 1
ATOM 634 C C . PHE A 1 89 ? 1.894 4.052 1.508 1.00 97.94 89 PHE A C 1
ATOM 636 O O . PHE A 1 89 ? 1.193 4.070 2.517 1.00 97.94 89 PHE A O 1
ATOM 643 N N . ILE A 1 90 ? 2.550 5.138 1.094 1.00 98.38 90 ILE A N 1
ATOM 644 C CA . ILE A 1 90 ? 2.448 6.425 1.796 1.00 98.38 90 ILE A CA 1
ATOM 645 C C . ILE A 1 90 ? 0.995 6.910 1.810 1.00 98.38 90 ILE A C 1
ATOM 647 O O . ILE A 1 90 ? 0.456 7.209 2.878 1.00 98.38 90 ILE A O 1
ATOM 651 N N . VAL A 1 91 ? 0.334 6.944 0.649 1.00 97.44 91 VAL A N 1
ATOM 652 C CA . VAL A 1 91 ? -1.058 7.409 0.545 1.00 97.44 91 VAL A CA 1
ATOM 653 C C . VAL A 1 91 ? -1.988 6.527 1.368 1.00 97.44 91 VAL A C 1
ATOM 655 O O . VAL A 1 91 ? -2.690 7.025 2.248 1.00 97.44 91 VAL A O 1
ATOM 658 N N . LEU A 1 92 ? -1.957 5.212 1.148 1.00 95.56 92 LEU A N 1
ATOM 659 C CA . LEU A 1 92 ? -2.812 4.278 1.874 1.00 95.56 92 LEU A CA 1
ATOM 660 C C . LEU A 1 92 ? -2.521 4.302 3.386 1.00 95.56 92 LEU A C 1
ATOM 662 O O . LEU A 1 92 ? -3.441 4.181 4.192 1.00 95.56 92 LEU A O 1
ATOM 666 N N . GLY A 1 93 ? -1.265 4.501 3.792 1.00 96.00 93 GLY A N 1
ATOM 667 C CA . GLY A 1 93 ? -0.853 4.504 5.194 1.00 96.00 93 GLY A CA 1
ATOM 668 C C . GLY A 1 93 ? -1.415 5.701 5.945 1.00 96.00 93 GLY A C 1
ATOM 669 O O . GLY A 1 93 ? -1.915 5.553 7.061 1.00 96.00 93 GLY A O 1
ATOM 670 N N . MET A 1 94 ? -1.430 6.873 5.304 1.00 95.25 94 MET A N 1
ATOM 671 C CA . MET A 1 94 ? -2.081 8.066 5.849 1.00 95.25 94 MET A CA 1
ATOM 672 C C . MET A 1 94 ? -3.589 7.869 6.031 1.00 95.25 94 MET A C 1
ATOM 674 O O . MET A 1 94 ? -4.147 8.325 7.031 1.00 95.25 94 MET A O 1
ATOM 678 N N . LEU A 1 95 ? -4.242 7.179 5.090 1.00 93.00 95 LEU A N 1
ATOM 679 C CA . LEU A 1 95 ? -5.672 6.879 5.166 1.00 93.00 95 LEU A CA 1
ATOM 680 C C . LEU A 1 95 ? -5.975 5.893 6.299 1.00 93.00 95 LEU A C 1
ATOM 682 O O . LEU A 1 95 ? -6.843 6.169 7.124 1.00 93.00 95 LEU A O 1
ATOM 686 N N . VAL A 1 96 ? -5.225 4.788 6.387 1.00 92.31 96 VAL A N 1
ATOM 687 C CA . VAL A 1 96 ? -5.385 3.771 7.441 1.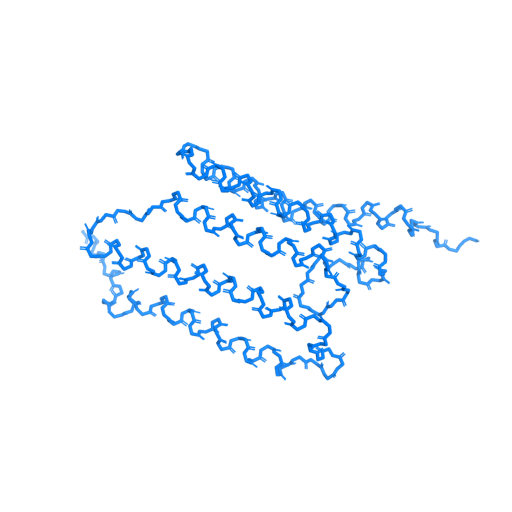00 92.31 96 VAL A CA 1
ATOM 688 C C . VAL A 1 96 ? -5.121 4.367 8.825 1.00 92.31 96 VAL A C 1
ATOM 690 O O . VAL A 1 96 ? -5.89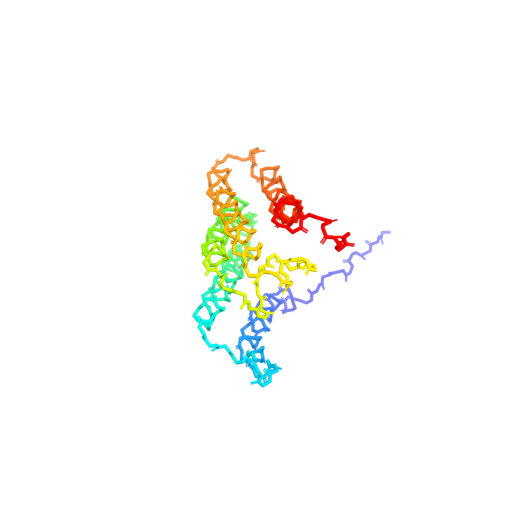6 4.120 9.744 1.00 92.31 96 VAL A O 1
ATOM 693 N N . ALA A 1 97 ? -4.099 5.215 8.981 1.00 91.94 97 ALA A N 1
ATOM 694 C CA . ALA A 1 97 ? -3.778 5.826 10.273 1.00 91.94 97 ALA A CA 1
ATOM 695 C C . ALA A 1 97 ? -4.913 6.702 10.831 1.00 91.94 97 ALA A C 1
ATOM 697 O O . ALA A 1 97 ? -5.060 6.830 12.044 1.00 91.94 97 ALA A O 1
ATOM 698 N N . ARG A 1 98 ? -5.716 7.308 9.949 1.00 87.56 98 ARG A N 1
ATOM 699 C CA . ARG A 1 98 ? -6.850 8.176 10.308 1.00 87.56 98 ARG A CA 1
ATOM 700 C C . ARG A 1 98 ? -8.199 7.462 10.209 1.00 87.56 98 ARG A C 1
ATOM 702 O O . ARG A 1 98 ? -9.238 8.090 10.408 1.00 87.56 98 ARG A O 1
ATOM 709 N N . ALA A 1 99 ? -8.201 6.169 9.891 1.00 84.06 99 ALA A N 1
ATOM 710 C CA . ALA A 1 99 ? -9.417 5.415 9.652 1.00 84.06 99 ALA A CA 1
ATOM 711 C C . ALA A 1 99 ? -10.170 5.153 10.964 1.00 84.06 99 ALA A C 1
ATOM 713 O O . ALA A 1 99 ? -9.735 4.367 11.811 1.00 84.06 99 ALA A O 1
ATOM 714 N N . LYS A 1 100 ? -11.351 5.762 11.105 1.00 82.69 100 LYS A N 1
ATOM 715 C CA . LYS A 1 100 ? -12.352 5.317 12.085 1.00 82.69 100 LYS A CA 1
ATOM 716 C C . LYS A 1 100 ? -12.821 3.895 11.745 1.00 82.69 100 LYS A C 1
ATOM 718 O O . LYS A 1 100 ? -12.611 3.434 10.619 1.00 82.69 100 LYS A O 1
ATOM 723 N N . LYS A 1 101 ? -13.442 3.197 12.704 1.00 80.56 101 LYS A N 1
ATOM 724 C CA . LYS A 1 101 ? -13.988 1.849 12.479 1.00 80.56 101 LYS A CA 1
ATOM 725 C C . LYS A 1 101 ? -14.944 1.884 11.289 1.00 80.56 101 LYS A C 1
ATOM 727 O O . LYS A 1 101 ? -15.887 2.668 11.258 1.00 80.56 101 LYS A O 1
ATOM 732 N N . ASN A 1 102 ? -14.638 1.090 10.270 1.00 78.75 102 ASN A N 1
ATOM 733 C CA . ASN A 1 102 ? -15.337 1.127 8.991 1.00 78.75 102 ASN A CA 1
ATOM 734 C C . ASN A 1 102 ? -15.417 -0.273 8.368 1.00 78.75 102 ASN A C 1
ATOM 736 O O . ASN A 1 102 ? -14.746 -1.208 8.820 1.00 78.75 102 ASN A O 1
ATOM 740 N N . PHE A 1 103 ? -16.241 -0.411 7.321 1.00 73.69 103 PHE A N 1
ATOM 741 C CA . PHE A 1 103 ? -16.454 -1.682 6.626 1.00 73.69 103 PHE A CA 1
ATOM 742 C C . PHE A 1 103 ? -15.343 -2.057 5.615 1.00 73.69 103 PHE A C 1
ATOM 744 O O . PHE A 1 103 ? -15.239 -3.216 5.220 1.00 73.69 103 PHE A O 1
ATOM 751 N N . TRP A 1 104 ? -14.490 -1.123 5.206 1.00 73.50 104 TRP A N 1
ATOM 752 C CA . TRP A 1 104 ? -13.704 -1.259 3.979 1.00 73.50 104 TRP A CA 1
ATOM 753 C C . TRP A 1 104 ? -12.215 -1.521 4.197 1.00 73.50 104 TRP A C 1
ATOM 755 O O . TRP A 1 104 ? -11.640 -2.350 3.499 1.00 73.50 104 TRP A O 1
ATOM 765 N N . PHE A 1 105 ? -11.573 -0.846 5.147 1.00 80.94 105 PHE A N 1
ATOM 766 C CA . PHE A 1 105 ? -10.120 -0.888 5.309 1.00 80.94 105 PHE A CA 1
ATOM 767 C C . PHE A 1 105 ? -9.687 -0.745 6.770 1.00 80.94 105 PHE A C 1
ATOM 769 O O . PHE A 1 105 ? -10.322 -0.051 7.567 1.00 80.94 105 PHE A O 1
ATOM 776 N N . GLY A 1 106 ? -8.573 -1.404 7.099 1.00 86.12 106 GLY A N 1
ATOM 777 C CA . GLY A 1 106 ? -7.945 -1.396 8.419 1.00 86.12 106 GLY A CA 1
ATOM 778 C C . GLY A 1 106 ? -7.616 -2.794 8.953 1.00 86.12 106 GLY A C 1
ATOM 779 O O . GLY A 1 106 ? -7.958 -3.807 8.343 1.00 86.12 106 GLY A O 1
ATOM 780 N N . VAL A 1 107 ? -6.956 -2.848 10.111 1.00 89.12 107 VAL A N 1
ATOM 781 C CA . VAL A 1 107 ? -6.618 -4.087 10.831 1.00 89.12 107 VAL A CA 1
ATOM 782 C C . VAL A 1 107 ? -7.879 -4.655 11.483 1.00 89.12 107 VAL A C 1
ATOM 784 O O . VAL A 1 107 ? -8.441 -4.042 12.392 1.00 89.12 107 VAL A O 1
ATOM 787 N N . ARG A 1 108 ? -8.331 -5.820 11.011 1.00 87.62 108 ARG A N 1
ATOM 788 C CA . ARG A 1 108 ? -9.642 -6.417 11.323 1.00 87.62 108 ARG A CA 1
ATOM 789 C C . ARG A 1 108 ? -9.504 -7.774 11.988 1.00 87.62 108 ARG A C 1
ATOM 791 O O . ARG A 1 108 ? -9.696 -8.816 11.373 1.00 87.62 108 ARG A O 1
ATOM 798 N N . THR A 1 109 ? -9.151 -7.739 13.255 1.00 89.56 109 THR A N 1
ATOM 799 C CA . THR A 1 109 ? -9.118 -8.905 14.128 1.00 89.56 109 THR A CA 1
ATOM 800 C C . THR A 1 109 ? -10.360 -8.896 15.024 1.00 89.56 109 THR A C 1
ATOM 802 O O . THR A 1 109 ? -10.988 -7.842 15.179 1.00 89.56 109 THR A O 1
ATOM 805 N N . PRO A 1 110 ? -10.739 -10.030 15.642 1.00 87.75 110 PRO A N 1
ATOM 806 C CA . PRO A 1 110 ? -11.911 -10.084 16.521 1.00 87.75 110 PRO A CA 1
ATOM 807 C C . PRO A 1 110 ? -11.916 -8.977 17.588 1.00 87.75 110 PRO A C 1
ATOM 809 O O . PRO A 1 110 ? -12.930 -8.318 17.800 1.00 87.75 110 PRO A O 1
ATOM 812 N N . TRP A 1 111 ? -10.752 -8.682 18.171 1.00 88.00 111 TRP A N 1
ATOM 813 C CA . TRP A 1 111 ? -10.589 -7.635 19.179 1.00 88.00 111 TRP A CA 1
ATOM 814 C C . TRP A 1 111 ? -10.608 -6.199 18.628 1.00 88.00 111 TRP A C 1
ATOM 816 O O . TRP A 1 111 ? -11.129 -5.306 19.294 1.00 88.00 111 TRP A O 1
ATOM 826 N N . THR A 1 112 ? -10.097 -5.927 17.416 1.00 88.75 112 THR A N 1
ATOM 827 C CA . THR A 1 112 ? -10.241 -4.573 16.835 1.00 88.75 112 THR A CA 1
ATOM 828 C C . THR A 1 112 ? -11.686 -4.292 16.434 1.00 88.75 112 THR A C 1
ATOM 830 O O . THR A 1 112 ? -12.121 -3.144 16.442 1.00 88.75 112 THR A O 1
ATOM 833 N N . LEU A 1 113 ? -12.459 -5.327 16.104 1.00 86.75 113 LEU A N 1
ATOM 834 C CA . LEU A 1 113 ? -13.888 -5.193 15.835 1.00 86.75 113 LEU A CA 1
ATOM 835 C C . LEU A 1 113 ? -14.706 -5.015 17.120 1.00 86.75 113 LEU A C 1
ATOM 837 O O . LEU A 1 113 ? -15.657 -4.234 17.105 1.00 86.75 113 LEU A O 1
ATOM 841 N N . ALA A 1 114 ? -14.302 -5.648 18.224 1.00 87.19 114 ALA A N 1
ATOM 842 C CA . ALA A 1 114 ? -14.954 -5.501 19.526 1.00 87.19 114 ALA A CA 1
ATOM 843 C C . ALA A 1 114 ? -14.752 -4.107 20.150 1.00 87.19 114 ALA A C 1
ATOM 845 O O . ALA A 1 114 ? -15.671 -3.572 20.757 1.00 87.19 114 ALA A O 1
ATOM 846 N N . SER A 1 115 ? -13.590 -3.478 19.937 1.00 87.69 115 SER A N 1
ATOM 847 C CA . SER A 1 115 ? -13.185 -2.293 20.705 1.00 87.69 115 SER A CA 1
ATOM 848 C C . SER A 1 115 ? -12.672 -1.152 19.834 1.00 87.69 115 SER A C 1
ATOM 850 O O . SER A 1 115 ? -11.734 -1.309 19.049 1.00 87.69 115 SER A O 1
ATOM 852 N N . ASP A 1 116 ? -13.296 0.022 19.953 1.00 89.25 116 ASP A N 1
ATOM 853 C CA . ASP A 1 116 ? -12.938 1.207 19.161 1.00 89.25 116 ASP A CA 1
ATOM 854 C C . ASP A 1 116 ? -11.552 1.755 19.517 1.00 89.25 116 ASP A C 1
ATOM 856 O O . ASP A 1 116 ? -10.824 2.234 18.642 1.00 89.25 116 ASP A O 1
ATOM 860 N N . GLU A 1 117 ? -11.136 1.635 20.778 1.00 89.81 117 GLU A N 1
ATOM 861 C CA . GLU A 1 117 ? -9.804 2.073 21.195 1.00 89.81 117 GLU A CA 1
ATOM 862 C C . GLU A 1 117 ? -8.716 1.131 20.660 1.00 89.81 117 GLU A C 1
ATOM 864 O O . GLU A 1 117 ? -7.690 1.593 20.143 1.00 89.81 117 GLU A O 1
ATOM 869 N N . VAL A 1 118 ? -8.955 -0.187 20.694 1.00 90.75 118 VAL A N 1
ATOM 870 C CA . VAL A 1 118 ? -8.051 -1.186 20.101 1.00 90.75 118 VAL A CA 1
ATOM 871 C C . VAL A 1 118 ? -7.970 -0.997 18.585 1.00 90.75 118 VAL A C 1
ATOM 873 O O . VAL A 1 118 ? -6.870 -1.026 18.022 1.00 90.75 118 VAL A O 1
ATOM 876 N N . TRP A 1 119 ? -9.101 -0.723 17.921 1.00 92.56 119 TRP A N 1
ATOM 877 C CA . TRP A 1 119 ? -9.140 -0.353 16.505 1.00 92.56 119 TRP A CA 1
ATOM 878 C C . TRP A 1 119 ? -8.256 0.859 16.216 1.00 92.56 119 TRP A C 1
ATOM 880 O O . TRP A 1 119 ? -7.380 0.792 15.348 1.00 92.56 119 TRP A O 1
ATOM 890 N N . ARG A 1 120 ? -8.470 1.964 16.941 1.00 92.81 120 ARG A N 1
ATOM 891 C CA . ARG A 1 120 ? -7.786 3.240 16.709 1.00 92.81 120 ARG A CA 1
ATOM 892 C C . ARG A 1 120 ? -6.278 3.098 16.876 1.00 92.81 120 ARG A C 1
ATOM 894 O O . ARG A 1 120 ? -5.532 3.507 15.990 1.00 92.81 120 ARG A O 1
ATOM 901 N N . ARG A 1 121 ? -5.813 2.480 17.967 1.00 92.31 121 ARG A N 1
ATOM 902 C CA . ARG A 1 121 ? -4.373 2.287 18.213 1.00 92.31 121 ARG A CA 1
ATOM 903 C C . ARG A 1 121 ? -3.725 1.391 17.163 1.00 92.31 121 ARG A C 1
ATOM 905 O O . ARG A 1 121 ? -2.657 1.731 16.657 1.00 92.31 121 ARG A O 1
ATOM 912 N N . SER A 1 122 ? -4.377 0.284 16.807 1.00 93.62 122 SER A N 1
ATOM 913 C CA . SER A 1 122 ? -3.830 -0.688 15.852 1.00 93.62 122 SER A CA 1
ATOM 914 C C . SER A 1 122 ? -3.719 -0.114 14.443 1.00 93.62 122 SER A C 1
ATOM 916 O O . SER A 1 122 ? -2.689 -0.272 13.791 1.00 93.62 122 SER A O 1
ATOM 918 N N . ASN A 1 123 ? -4.747 0.605 13.989 1.00 94.00 123 ASN A N 1
ATOM 919 C CA . ASN A 1 123 ? -4.746 1.244 12.675 1.00 94.00 123 ASN A CA 1
ATOM 920 C C . ASN 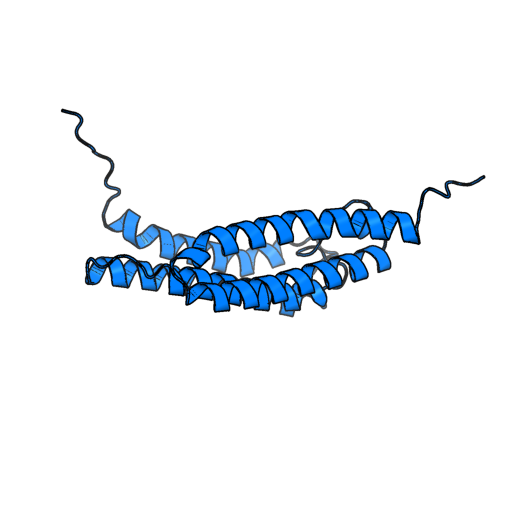A 1 123 ? -3.810 2.453 12.616 1.00 94.00 123 ASN A C 1
ATOM 922 O O . ASN A 1 123 ? -3.116 2.630 11.619 1.00 94.00 123 ASN A O 1
ATOM 926 N N . HIS A 1 124 ? -3.702 3.238 13.692 1.00 94.56 124 HIS A N 1
ATOM 927 C CA . HIS A 1 124 ? -2.727 4.329 13.770 1.00 94.56 124 HIS A CA 1
ATOM 928 C C . HIS A 1 124 ? -1.286 3.820 13.683 1.00 94.56 124 HIS A C 1
ATOM 930 O O . HIS A 1 124 ? -0.469 4.376 12.949 1.00 94.56 124 HIS A O 1
ATOM 936 N N . PHE A 1 125 ? -0.980 2.727 14.389 1.00 95.62 125 PHE A N 1
ATOM 937 C CA . PHE A 1 125 ? 0.313 2.054 14.298 1.00 95.62 125 PHE A CA 1
ATOM 938 C C . PHE A 1 125 ? 0.559 1.481 12.895 1.00 95.62 125 PHE A C 1
ATOM 940 O O . PHE A 1 125 ? 1.569 1.808 12.273 1.00 95.62 125 PHE A O 1
ATOM 947 N N . GLY A 1 126 ? -0.377 0.686 12.364 1.00 95.00 126 GLY A N 1
ATOM 948 C CA . GLY A 1 126 ? -0.242 0.060 11.047 1.00 95.00 126 GLY A CA 1
ATOM 949 C C . GLY A 1 126 ? -0.138 1.072 9.904 1.00 95.00 126 GLY A C 1
ATOM 950 O O . GLY A 1 126 ? 0.698 0.922 9.018 1.00 95.00 126 GLY A O 1
ATOM 951 N N . GLY A 1 127 ? -0.914 2.155 9.958 1.00 95.88 127 GLY A N 1
ATOM 952 C CA . GLY A 1 127 ? -0.842 3.237 8.982 1.00 95.88 127 GLY A CA 1
ATOM 953 C C . GLY A 1 127 ? 0.499 3.974 9.019 1.00 95.88 127 GLY A C 1
ATOM 954 O O . GLY A 1 127 ? 1.104 4.186 7.970 1.00 95.88 127 GLY A O 1
ATOM 955 N N . ARG A 1 128 ? 1.030 4.294 10.210 1.00 96.81 128 ARG A N 1
ATOM 956 C CA . ARG A 1 128 ? 2.376 4.888 10.355 1.00 96.81 128 ARG A CA 1
ATOM 957 C C . ARG A 1 128 ? 3.477 3.970 9.840 1.00 96.81 128 ARG A C 1
ATOM 959 O O . ARG A 1 128 ? 4.393 4.443 9.173 1.00 96.81 128 ARG A O 1
ATOM 966 N N . LEU A 1 129 ? 3.375 2.675 10.130 1.00 96.88 129 LEU A N 1
ATOM 967 C CA . LEU A 1 129 ? 4.311 1.669 9.642 1.00 96.88 129 LEU A CA 1
ATOM 968 C C . LEU A 1 129 ? 4.297 1.600 8.112 1.00 96.88 129 LEU A C 1
ATOM 970 O O . LEU A 1 129 ? 5.353 1.550 7.490 1.00 96.88 129 LEU A O 1
ATOM 974 N N . MET A 1 130 ? 3.110 1.673 7.508 1.00 97.56 130 MET A N 1
ATOM 975 C CA . MET A 1 130 ? 2.961 1.678 6.058 1.00 97.56 130 MET A CA 1
ATOM 976 C C . MET A 1 130 ? 3.504 2.961 5.414 1.00 97.56 130 MET A C 1
ATOM 978 O O . MET A 1 130 ? 4.180 2.875 4.393 1.00 97.56 130 MET A O 1
ATOM 982 N N . VAL A 1 131 ? 3.311 4.132 6.035 1.00 98.31 131 VAL A N 1
ATOM 983 C CA . VAL A 1 131 ? 3.945 5.387 5.584 1.00 98.31 131 VAL A CA 1
ATOM 984 C C . VAL A 1 131 ? 5.468 5.292 5.657 1.00 98.31 131 VAL A C 1
ATOM 986 O O . VAL A 1 131 ? 6.145 5.592 4.675 1.00 98.31 131 VAL A O 1
ATOM 989 N N . ALA A 1 132 ? 6.014 4.850 6.792 1.00 98.19 132 ALA A N 1
ATOM 990 C CA . ALA A 1 132 ? 7.456 4.699 6.969 1.00 98.19 132 ALA A CA 1
ATOM 991 C C . ALA A 1 132 ? 8.041 3.700 5.957 1.00 98.19 132 ALA A C 1
ATOM 993 O O . ALA A 1 132 ? 9.024 4.007 5.288 1.00 98.19 132 ALA A O 1
ATOM 994 N N . GLY A 1 133 ? 7.391 2.546 5.782 1.00 97.94 133 GLY A N 1
ATOM 995 C CA . GLY A 1 133 ? 7.754 1.558 4.771 1.00 97.94 133 GLY A CA 1
ATOM 996 C C . GLY A 1 133 ? 7.705 2.135 3.357 1.00 97.94 133 GLY A C 1
ATOM 997 O O . GLY A 1 133 ? 8.648 1.964 2.596 1.00 97.94 133 GLY A O 1
ATOM 998 N N . GLY A 1 134 ? 6.663 2.890 3.012 1.00 98.12 134 GLY A N 1
ATOM 999 C CA . GLY A 1 134 ? 6.556 3.545 1.711 1.00 98.12 134 GLY A CA 1
ATOM 1000 C C . GLY A 1 134 ? 7.689 4.540 1.437 1.00 98.12 134 GLY A C 1
ATOM 1001 O O . GLY A 1 134 ? 8.278 4.506 0.358 1.00 98.12 134 GLY A O 1
ATOM 1002 N N . ILE A 1 135 ? 8.069 5.359 2.425 1.00 98.50 135 ILE A N 1
ATOM 1003 C CA . ILE A 1 135 ? 9.226 6.269 2.321 1.00 98.50 135 ILE A CA 1
ATOM 1004 C C . ILE A 1 135 ? 10.517 5.471 2.101 1.00 98.50 135 ILE A C 1
ATOM 1006 O O . ILE A 1 135 ? 11.292 5.790 1.200 1.00 98.50 135 ILE A O 1
ATOM 1010 N N . ILE A 1 136 ? 10.731 4.402 2.875 1.00 98.19 136 ILE A N 1
ATOM 1011 C CA . ILE A 1 136 ? 11.907 3.534 2.731 1.00 98.19 136 ILE A CA 1
ATOM 1012 C C . ILE A 1 136 ? 11.932 2.877 1.343 1.00 98.19 136 ILE A C 1
ATOM 1014 O O . ILE A 1 136 ? 12.991 2.828 0.726 1.00 98.19 136 ILE A O 1
ATOM 1018 N N . ALA A 1 137 ? 10.792 2.425 0.812 1.00 97.94 137 ALA A N 1
ATOM 1019 C CA . ALA A 1 137 ? 10.701 1.854 -0.533 1.00 97.94 137 ALA A CA 1
ATOM 1020 C C . ALA A 1 137 ? 11.046 2.883 -1.623 1.00 97.94 137 ALA A C 1
ATOM 1022 O O . ALA A 1 137 ? 11.791 2.565 -2.551 1.00 97.94 137 ALA A O 1
ATOM 1023 N N . VAL A 1 138 ? 10.570 4.128 -1.495 1.00 98.19 138 VAL A N 1
ATOM 1024 C CA . VAL A 1 138 ? 10.934 5.218 -2.417 1.00 98.19 138 VAL A CA 1
ATOM 1025 C C . VAL A 1 138 ? 12.438 5.479 -2.373 1.00 98.19 138 VAL A C 1
ATOM 1027 O O . VAL A 1 138 ? 13.069 5.552 -3.423 1.00 98.19 138 VAL A O 1
ATOM 1030 N N . LEU A 1 139 ? 13.045 5.545 -1.188 1.00 97.75 139 LEU A N 1
ATOM 1031 C CA . LEU A 1 139 ? 14.493 5.727 -1.060 1.00 97.75 139 LEU A CA 1
ATOM 1032 C C . LEU A 1 139 ? 15.271 4.526 -1.619 1.00 97.75 139 LEU A C 1
ATOM 1034 O O . LEU A 1 139 ? 16.235 4.702 -2.359 1.00 97.75 139 LEU A O 1
ATOM 1038 N N . ALA A 1 140 ? 14.820 3.302 -1.344 1.00 96.50 140 ALA A N 1
ATOM 1039 C CA . ALA A 1 140 ? 15.429 2.077 -1.858 1.00 96.50 140 ALA A CA 1
ATOM 1040 C C . ALA A 1 140 ? 15.331 1.955 -3.386 1.00 96.50 140 ALA A C 1
ATOM 1042 O O . ALA A 1 140 ? 16.152 1.273 -3.99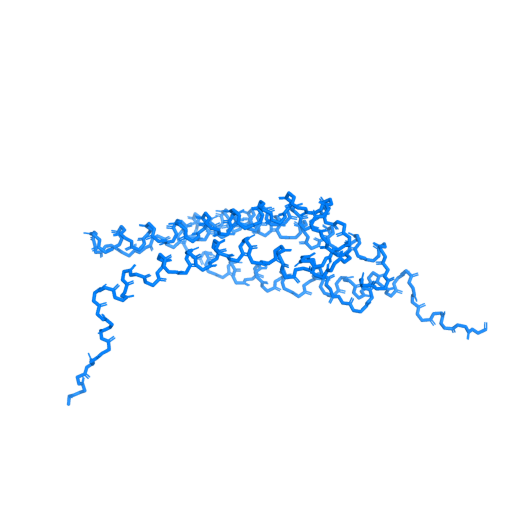8 1.00 96.50 140 ALA A O 1
ATOM 1043 N N . SER A 1 141 ? 14.376 2.639 -4.027 1.00 96.69 141 SER A N 1
ATOM 1044 C CA . SER A 1 141 ? 14.223 2.631 -5.486 1.00 96.69 141 SER A CA 1
ATOM 1045 C C . SER A 1 141 ? 15.475 3.128 -6.230 1.00 96.69 141 SER A C 1
ATOM 1047 O O . SER A 1 141 ? 15.794 2.625 -7.316 1.00 96.69 141 SER A O 1
ATOM 1049 N N . PHE A 1 142 ? 16.240 4.031 -5.609 1.00 96.44 142 PHE A N 1
ATOM 1050 C CA . PHE A 1 142 ? 17.487 4.575 -6.149 1.00 96.44 142 PHE A CA 1
ATOM 1051 C C . PHE A 1 142 ? 18.661 3.584 -6.067 1.00 96.44 142 PHE A C 1
ATOM 1053 O O . PHE A 1 142 ? 19.608 3.696 -6.841 1.00 96.44 142 PHE A O 1
ATOM 1060 N N . PHE A 1 143 ? 18.580 2.564 -5.207 1.00 95.38 143 PHE A N 1
ATOM 1061 C CA . PHE A 1 143 ? 19.655 1.597 -4.966 1.00 95.38 143 PHE A CA 1
ATOM 1062 C C . PHE A 1 143 ? 19.312 0.235 -5.577 1.00 95.38 143 PHE A C 1
ATOM 1064 O O . PHE A 1 143 ? 18.562 -0.544 -4.991 1.00 95.38 143 PHE A O 1
ATOM 1071 N N . SER A 1 144 ? 19.883 -0.085 -6.745 1.00 90.69 144 SER A N 1
ATOM 1072 C CA . SER A 1 144 ? 19.557 -1.288 -7.538 1.00 90.69 144 SER A CA 1
ATOM 1073 C C . SER A 1 144 ? 19.502 -2.588 -6.729 1.00 90.69 144 SER A C 1
ATOM 1075 O O . SER A 1 144 ? 18.526 -3.327 -6.847 1.00 90.69 144 SER A O 1
ATOM 1077 N N . ASN A 1 145 ? 20.498 -2.828 -5.873 1.00 93.50 145 ASN A N 1
ATOM 1078 C CA . ASN A 1 145 ? 20.619 -4.057 -5.082 1.00 93.50 145 ASN A CA 1
ATOM 1079 C C . ASN A 1 145 ? 19.615 -4.133 -3.918 1.00 93.50 145 ASN A C 1
ATOM 1081 O O . ASN A 1 145 ? 19.322 -5.221 -3.431 1.00 93.50 145 ASN A O 1
ATOM 1085 N N . ALA A 1 146 ? 19.079 -2.995 -3.468 1.00 93.00 146 ALA A N 1
ATOM 1086 C CA . ALA A 1 146 ? 18.182 -2.928 -2.317 1.00 93.00 146 ALA A CA 1
ATOM 1087 C C . ALA A 1 146 ? 16.694 -2.994 -2.705 1.00 93.00 146 ALA A C 1
ATOM 1089 O O . ALA A 1 146 ? 15.876 -3.385 -1.878 1.00 93.00 146 ALA A O 1
ATOM 1090 N N . ARG A 1 147 ? 16.336 -2.664 -3.956 1.00 93.56 147 ARG A N 1
ATOM 1091 C CA . ARG A 1 147 ? 14.948 -2.534 -4.451 1.00 93.56 147 ARG A CA 1
ATOM 1092 C C . ARG A 1 147 ? 14.006 -3.657 -4.001 1.00 93.56 147 ARG A C 1
ATOM 1094 O O . ARG A 1 147 ? 13.052 -3.410 -3.268 1.00 93.56 147 ARG A O 1
ATOM 1101 N N . MET A 1 148 ? 14.274 -4.884 -4.446 1.00 95.12 148 MET A N 1
ATOM 1102 C CA . MET A 1 148 ? 13.434 -6.053 -4.163 1.00 95.12 148 MET A CA 1
ATOM 1103 C C . MET A 1 148 ? 13.500 -6.533 -2.709 1.00 95.12 148 MET A C 1
ATOM 1105 O O . MET A 1 148 ? 12.432 -6.702 -2.122 1.00 95.12 148 MET A O 1
ATOM 1109 N N . PRO A 1 149 ? 14.683 -6.745 -2.094 1.00 96.56 149 PRO A N 1
ATOM 1110 C CA . PRO A 1 149 ? 14.730 -7.248 -0.722 1.00 96.56 149 PRO A CA 1
ATOM 1111 C C . PRO A 1 149 ? 14.074 -6.278 0.265 1.00 96.56 149 PRO A C 1
ATOM 1113 O O . PRO A 1 149 ? 13.332 -6.717 1.142 1.00 96.56 149 PRO A O 1
ATOM 1116 N N . VAL A 1 150 ? 14.266 -4.965 0.087 1.00 96.50 150 VAL A N 1
ATOM 1117 C CA . VAL A 1 150 ? 13.620 -3.950 0.928 1.00 96.50 150 VAL A CA 1
ATOM 1118 C C . VAL A 1 150 ? 12.107 -3.956 0.728 1.00 96.50 150 VAL A C 1
ATOM 1120 O O . VAL A 1 150 ? 11.373 -3.973 1.715 1.00 96.50 150 VAL A O 1
ATOM 1123 N N . LEU A 1 151 ? 11.622 -4.006 -0.518 1.00 96.25 151 LEU A N 1
ATOM 1124 C CA . LEU A 1 151 ? 10.183 -4.048 -0.790 1.00 96.25 151 LEU A CA 1
ATOM 1125 C C . LEU A 1 151 ? 9.517 -5.279 -0.155 1.00 96.25 151 LEU A C 1
ATOM 1127 O O . LEU A 1 151 ? 8.489 -5.148 0.507 1.00 96.25 151 LEU A O 1
ATOM 1131 N N . VAL A 1 152 ? 10.116 -6.462 -0.314 1.00 97.06 152 VAL A N 1
ATOM 1132 C CA . VAL A 1 152 ? 9.604 -7.713 0.267 1.00 97.06 152 VAL A CA 1
ATOM 1133 C C . VAL A 1 152 ? 9.591 -7.644 1.795 1.00 97.06 152 VAL A C 1
ATOM 1135 O O . VAL A 1 152 ? 8.586 -7.996 2.413 1.00 97.06 152 VAL A O 1
ATOM 1138 N N . ALA A 1 153 ? 10.665 -7.139 2.409 1.00 97.19 153 ALA A N 1
ATOM 1139 C CA . ALA A 1 153 ? 10.737 -6.966 3.857 1.00 97.19 153 ALA A CA 1
ATOM 1140 C C . ALA A 1 153 ? 9.649 -6.012 4.376 1.00 97.19 153 ALA A C 1
ATOM 1142 O O . ALA A 1 153 ? 8.973 -6.322 5.356 1.00 97.19 153 ALA A O 1
ATOM 1143 N N . ILE A 1 154 ? 9.427 -4.884 3.693 1.00 97.00 154 ILE A N 1
ATOM 1144 C CA . ILE A 1 154 ? 8.379 -3.917 4.041 1.00 97.00 154 ILE A CA 1
ATOM 1145 C C . ILE A 1 154 ? 6.991 -4.555 3.954 1.00 97.00 154 ILE A C 1
ATOM 1147 O O . ILE A 1 154 ? 6.198 -4.399 4.881 1.00 97.00 154 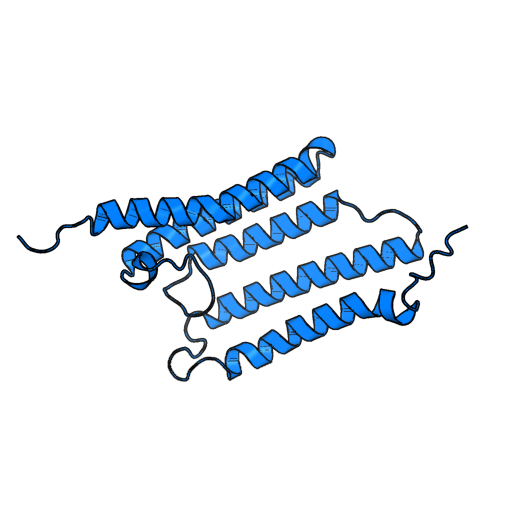ILE A O 1
ATOM 1151 N N . ILE A 1 155 ? 6.698 -5.296 2.879 1.00 96.12 155 ILE A N 1
ATOM 1152 C CA . ILE A 1 155 ? 5.409 -5.981 2.707 1.00 96.12 155 ILE A CA 1
ATOM 1153 C C . ILE A 1 155 ? 5.176 -6.976 3.846 1.00 96.12 155 ILE A C 1
ATOM 1155 O O . ILE A 1 155 ? 4.101 -6.971 4.443 1.00 96.12 155 ILE A O 1
ATOM 1159 N N . ALA A 1 156 ? 6.181 -7.784 4.192 1.00 96.50 156 ALA A N 1
ATOM 1160 C CA . ALA A 1 156 ? 6.083 -8.723 5.304 1.00 96.50 156 ALA A CA 1
ATOM 1161 C C . ALA A 1 156 ? 5.813 -7.993 6.632 1.00 96.50 156 ALA A C 1
ATOM 1163 O O . ALA A 1 156 ? 4.888 -8.338 7.366 1.00 96.50 156 ALA A O 1
ATOM 1164 N N . VAL A 1 157 ? 6.567 -6.931 6.921 1.00 96.31 157 VAL A N 1
ATOM 1165 C CA . VAL A 1 157 ? 6.401 -6.140 8.147 1.00 96.31 157 VAL A CA 1
ATOM 1166 C C . VAL A 1 157 ? 5.007 -5.507 8.224 1.00 96.31 157 VAL A C 1
ATOM 1168 O O . VAL A 1 157 ? 4.356 -5.612 9.262 1.00 96.31 157 VAL A O 1
ATOM 1171 N N . ILE A 1 158 ? 4.508 -4.910 7.139 1.00 94.69 158 ILE A N 1
ATOM 1172 C CA . ILE A 1 158 ? 3.165 -4.310 7.085 1.00 94.69 158 ILE A CA 1
ATOM 1173 C C . ILE A 1 158 ? 2.068 -5.375 7.221 1.00 94.69 158 ILE A C 1
ATOM 1175 O O . ILE A 1 158 ? 1.047 -5.107 7.850 1.00 94.69 158 ILE A O 1
ATOM 1179 N N . ALA A 1 159 ? 2.263 -6.576 6.670 1.00 92.62 159 ALA A N 1
ATOM 1180 C CA . ALA A 1 159 ? 1.282 -7.654 6.754 1.00 92.62 159 ALA A CA 1
ATOM 1181 C C . ALA A 1 159 ? 1.163 -8.232 8.174 1.00 92.62 159 ALA A C 1
ATOM 1183 O O . ALA A 1 159 ? 0.054 -8.461 8.654 1.00 92.62 159 ALA A O 1
ATOM 1184 N N . PHE A 1 160 ? 2.289 -8.451 8.862 1.00 93.94 160 PHE A N 1
ATOM 1185 C CA . PHE A 1 160 ? 2.303 -9.176 10.137 1.00 93.94 160 PHE A CA 1
ATOM 1186 C C . PHE A 1 160 ? 2.321 -8.270 11.372 1.00 93.94 160 PHE A C 1
ATOM 1188 O O . PHE A 1 160 ? 1.613 -8.539 12.346 1.00 93.94 160 PHE A O 1
ATOM 1195 N N . ALA A 1 161 ? 3.098 -7.183 11.369 1.00 94.50 161 ALA A N 1
ATOM 1196 C CA . ALA A 1 161 ? 3.314 -6.388 12.578 1.00 94.50 161 ALA A CA 1
ATOM 1197 C C . ALA A 1 161 ? 2.034 -5.729 13.133 1.00 94.50 161 ALA A C 1
ATOM 1199 O O . ALA A 1 161 ? 1.851 -5.768 14.351 1.00 94.50 161 ALA A O 1
ATOM 1200 N N . PRO A 1 162 ? 1.108 -5.176 12.319 1.00 92.81 162 PRO A N 1
ATOM 1201 C CA . PRO A 1 162 ? -0.131 -4.600 12.843 1.00 92.81 162 PRO A CA 1
ATOM 1202 C C . PRO A 1 162 ? -1.054 -5.642 13.482 1.00 92.81 162 PRO A C 1
ATOM 1204 O O . PRO A 1 162 ? -1.736 -5.331 14.456 1.00 92.81 162 PRO A O 1
ATOM 1207 N N . ILE A 1 163 ? -1.046 -6.885 12.985 1.00 91.12 163 ILE A N 1
ATOM 1208 C CA . ILE A 1 163 ? -1.818 -7.993 13.563 1.00 91.12 163 ILE A CA 1
ATOM 1209 C C . ILE A 1 163 ? -1.268 -8.325 14.953 1.00 91.12 163 ILE A C 1
ATOM 1211 O O . ILE A 1 163 ? -2.021 -8.314 15.928 1.00 91.12 163 ILE A O 1
ATOM 1215 N N . LEU A 1 164 ? 0.047 -8.528 15.068 1.00 93.44 164 LEU A N 1
ATOM 1216 C CA . LEU A 1 164 ? 0.708 -8.800 16.350 1.00 93.44 164 LEU A CA 1
ATOM 1217 C C . LEU A 1 164 ? 0.516 -7.650 17.345 1.00 93.44 164 LEU A C 1
ATOM 1219 O O . LEU A 1 164 ? 0.175 -7.873 18.508 1.00 93.44 164 LEU A O 1
ATOM 1223 N N . TYR A 1 165 ? 0.674 -6.411 16.875 1.00 93.00 165 TYR A N 1
ATOM 1224 C CA . TYR A 1 165 ? 0.458 -5.220 17.686 1.00 93.00 165 TYR A CA 1
ATOM 1225 C C . TYR A 1 165 ? -0.986 -5.134 18.181 1.00 93.00 165 TYR A C 1
ATOM 1227 O O . TYR A 1 165 ? -1.214 -4.847 19.354 1.00 93.00 165 TYR A O 1
ATOM 1235 N N . SER A 1 166 ? -1.963 -5.438 17.324 1.00 91.44 166 SER A N 1
ATOM 1236 C CA . SER A 1 166 ? -3.370 -5.400 17.715 1.00 91.44 166 SER A CA 1
ATOM 1237 C C . SER A 1 166 ? -3.678 -6.376 18.854 1.00 91.44 166 SER A C 1
ATOM 1239 O O . SER A 1 166 ? -4.400 -6.011 19.779 1.00 91.44 166 SER A O 1
ATOM 1241 N N . TYR A 1 167 ? -3.085 -7.576 18.835 1.00 90.44 167 TYR A N 1
ATOM 1242 C CA . TYR A 1 167 ? -3.227 -8.556 19.914 1.00 90.44 167 TYR A CA 1
ATOM 1243 C C . TYR A 1 167 ? -2.583 -8.071 21.218 1.00 90.44 167 TYR A C 1
ATOM 1245 O O . TYR A 1 167 ? -3.183 -8.168 22.287 1.00 90.44 167 TYR A O 1
ATOM 1253 N N . ALA A 1 168 ? -1.378 -7.498 21.137 1.00 91.12 168 ALA A N 1
ATOM 1254 C CA . ALA A 1 168 ? -0.691 -6.941 22.299 1.00 91.12 168 ALA A CA 1
ATOM 1255 C C . ALA A 1 168 ? -1.471 -5.776 22.932 1.00 91.12 168 ALA A C 1
ATOM 1257 O O . ALA A 1 168 ? -1.548 -5.674 24.156 1.00 91.12 168 ALA A O 1
ATOM 1258 N N . VAL A 1 169 ? -2.076 -4.911 22.109 1.00 91.19 169 VAL A N 1
ATOM 1259 C CA . VAL A 1 169 ? -2.929 -3.811 22.578 1.00 91.19 169 VAL A CA 1
ATOM 1260 C C . VAL A 1 169 ? -4.203 -4.343 23.221 1.00 91.19 169 VAL A C 1
ATOM 1262 O O . VAL A 1 169 ? -4.533 -3.900 24.316 1.00 91.19 169 VAL A O 1
ATOM 1265 N N . TYR A 1 170 ? -4.879 -5.306 22.592 1.00 89.69 170 TYR A N 1
ATOM 1266 C CA . TYR A 1 170 ? -6.058 -5.955 23.167 1.00 89.69 170 TYR A CA 1
ATOM 1267 C C . TYR A 1 170 ? -5.759 -6.542 24.548 1.00 89.69 170 TYR A C 1
ATOM 1269 O O . TYR A 1 170 ? -6.402 -6.172 25.524 1.00 89.69 170 TYR A O 1
ATOM 1277 N N . ARG A 1 171 ? -4.694 -7.344 24.664 1.00 87.75 171 ARG A N 1
ATOM 1278 C CA . ARG A 1 171 ? -4.256 -7.917 25.944 1.00 87.75 171 ARG A CA 1
ATOM 1279 C C . ARG A 1 171 ? -3.957 -6.883 27.026 1.00 87.75 171 ARG A C 1
ATOM 1281 O O . ARG A 1 171 ? -4.032 -7.214 28.201 1.00 87.75 171 ARG A O 1
ATOM 1288 N N . ARG A 1 172 ? -3.551 -5.671 26.646 1.00 87.06 172 ARG A N 1
ATOM 1289 C CA . ARG A 1 172 ? -3.220 -4.602 27.593 1.00 87.06 172 ARG A CA 1
ATOM 1290 C C . ARG A 1 172 ? -4.444 -3.810 28.049 1.00 87.06 172 ARG A C 1
ATOM 1292 O O . ARG A 1 172 ? -4.392 -3.226 29.122 1.00 87.06 172 ARG A O 1
ATOM 1299 N N . ILE A 1 173 ? -5.475 -3.719 27.208 1.00 82.69 173 ILE A N 1
ATOM 1300 C CA . ILE A 1 173 ? -6.672 -2.907 27.468 1.00 82.69 173 ILE A CA 1
ATOM 1301 C C . ILE A 1 173 ? -7.794 -3.753 28.079 1.00 82.69 173 ILE A C 1
ATOM 1303 O O . ILE A 1 173 ? -8.445 -3.292 29.004 1.00 82.69 173 ILE A O 1
ATOM 1307 N N . GLU A 1 174 ? -8.002 -4.968 27.575 1.00 73.94 174 GLU A N 1
ATOM 1308 C CA . GLU A 1 174 ? -9.139 -5.843 27.912 1.00 73.94 174 GLU A CA 1
ATOM 1309 C C . GLU A 1 174 ? -8.698 -7.185 28.510 1.00 73.94 174 GLU A C 1
ATOM 1311 O O . GLU A 1 174 ? -9.517 -8.087 28.636 1.00 73.94 174 GLU A O 1
ATOM 1316 N N . GLY A 1 175 ? -7.400 -7.360 28.792 1.00 60.41 175 GLY A N 1
ATOM 1317 C CA . GLY A 1 175 ? -6.802 -8.660 29.113 1.00 60.41 175 GLY A CA 1
ATOM 1318 C C . GLY A 1 175 ? -7.638 -9.471 30.097 1.00 60.41 175 GLY A C 1
ATOM 1319 O O . GLY A 1 175 ? -7.939 -8.924 31.135 1.00 60.41 175 GLY A O 1
ATOM 1320 N N . PHE A 1 176 ? -7.982 -10.716 29.725 1.00 56.31 176 PHE A N 1
ATOM 1321 C CA . PHE A 1 176 ? -8.709 -11.793 30.438 1.00 56.31 176 PHE A CA 1
ATOM 1322 C C . PHE A 1 176 ? -9.323 -11.535 31.834 1.00 56.31 176 PHE A C 1
ATOM 1324 O O . PHE A 1 176 ? -9.385 -12.457 32.640 1.00 56.31 176 PHE A O 1
ATOM 1331 N N . ASP A 1 177 ? -9.873 -10.362 32.104 1.00 54.34 177 ASP A N 1
ATOM 1332 C CA . ASP A 1 177 ? -10.746 -10.116 33.241 1.00 54.34 177 ASP A CA 1
ATOM 1333 C C . ASP A 1 177 ? -12.151 -10.549 32.807 1.00 54.34 177 ASP A C 1
ATOM 1335 O O . ASP A 1 177 ? -13.088 -9.763 32.673 1.00 54.34 177 ASP A O 1
ATOM 1339 N N . SER A 1 178 ? -12.276 -11.845 32.500 1.00 49.50 178 SER A N 1
ATOM 1340 C CA . SER A 1 178 ? -13.552 -12.522 32.646 1.00 49.50 178 SER A CA 1
ATOM 1341 C C . SER A 1 178 ? -13.813 -12.574 34.142 1.00 49.50 178 SER A C 1
ATOM 1343 O O . SER A 1 178 ? -13.106 -13.294 34.842 1.00 49.50 178 SER A O 1
ATOM 1345 N N . GLU A 1 179 ? -14.752 -11.750 34.593 1.00 47.28 179 GLU A N 1
ATOM 1346 C CA . GLU A 1 179 ? -15.562 -11.924 35.801 1.00 47.28 179 GLU A CA 1
ATOM 1347 C C . GLU A 1 179 ? -15.039 -12.989 36.786 1.00 47.28 179 GLU A C 1
ATOM 1349 O O . GLU A 1 179 ? -15.247 -14.191 36.595 1.00 47.28 179 GLU A O 1
ATOM 1354 N N . ALA A 1 180 ? -14.384 -12.522 37.851 1.00 37.66 180 ALA A N 1
ATOM 1355 C CA . ALA A 1 180 ? -14.314 -13.218 39.132 1.00 37.66 180 ALA A CA 1
ATOM 1356 C C . ALA A 1 180 ? -15.147 -12.434 40.150 1.00 37.66 180 ALA A C 1
ATOM 1358 O O . ALA A 1 180 ? -15.051 -11.183 40.133 1.00 37.66 180 ALA A O 1
#

Sequence (180 aa):
AGNVNGYSSLLSAVSAMPVSITICWLLTAVLPAISPRGFRLGESAGAFYVAMLAVLTLLLIVHLMLLHSAMTQAMPSLGLLVASIGALFIVLGMLVARAKKNFWFGVRTPWTLASDEVWRRSNHFGGRLMVAGGIIAVLASFFSNARMPVLVAIIAVIAFAPILYSYAVYRRIEGFDSEA

Radius of gyration: 20.19 Å; chains: 1; bounding box: 48×40×69 Å

Foldseek 3Di:
DDDPPPDDPPCCVLCVLVVVLVVLVVCLVVVQVPPPPVARCDVCNVVVVQLSVLVSVLSVVVSVQVVVCVVPVDDRQLLVNLLSVLVSLLSNLVSQLPDFDHDPDYDDDPLLNVDRVLRNVLSNVLSVLSNVLSVVSNVLSVPPVRNPVSNVVSVVCSVPVSNVVSVVVSCVPVNPPPDD

Secondary structure (DSSP, 8-state):
---------HHHHHHHHHHHHHHHHHHHHHHHHHS-TT--S-TTHHHHHHHHHHHHHHHHHHHHHHHHHHHH-PPP-HHHHHHHHHHHHHHHHHHHHT--S-SSSS---HHHHH-HHHHHHHHHHHHHHHHHHHHHHHHHHT-TTTHHHHHHHHHHHHHHHHHHHHHHHHHHHSTT----